Protein AF-A0A842LGG2-F1 (afdb_monomer_lite)

pLDDT: mean 85.71, std 9.29, range [43.06, 94.31]

Sequence (95 aa):
MVKAALPTSKGGLDERVHESLVRAETFTLVELEDGEIKDVKVLENPYKDEPYGAGSKVALFLVNLGVNVLLTPMDCPKGKAILEAGGLFSKWLKA

Structure (mmCIF, N/CA/C/O backbone):
data_AF-A0A842LGG2-F1
#
_entry.id   AF-A0A842LGG2-F1
#
loop_
_atom_site.group_PDB
_atom_site.id
_atom_site.type_symbol
_atom_site.label_atom_id
_atom_site.label_alt_id
_atom_site.label_comp_id
_atom_site.label_asym_id
_atom_site.label_entity_id
_atom_site.label_seq_id
_atom_site.pdbx_PDB_ins_code
_atom_site.Cartn_x
_atom_site.Cartn_y
_atom_site.Cartn_z
_atom_site.occupancy
_atom_site.B_iso_or_equiv
_atom_site.auth_seq_id
_atom_site.auth_comp_id
_atom_site.auth_asym_id
_atom_site.auth_atom_id
_atom_site.pdbx_PDB_model_num
ATOM 1 N N . MET A 1 1 ? -8.764 -5.007 15.877 1.00 81.75 1 MET A N 1
ATOM 2 C CA . MET A 1 1 ? -8.118 -3.885 15.169 1.00 81.75 1 MET A CA 1
ATOM 3 C C . MET A 1 1 ? -7.637 -4.358 13.803 1.00 81.75 1 MET A C 1
ATOM 5 O O . MET A 1 1 ? -6.926 -5.352 13.739 1.00 81.75 1 MET A O 1
ATOM 9 N N . VAL A 1 2 ? -8.081 -3.709 12.728 1.00 89.12 2 VAL A N 1
ATOM 10 C CA . VAL A 1 2 ? -7.734 -4.029 11.336 1.00 89.12 2 VAL A CA 1
ATOM 11 C C . VAL A 1 2 ? -7.091 -2.801 10.711 1.00 89.12 2 VAL A C 1
ATOM 13 O O . VAL A 1 2 ? -7.685 -1.729 10.715 1.00 89.12 2 VAL A O 1
ATOM 16 N N . LYS A 1 3 ? -5.896 -2.956 10.144 1.00 92.50 3 LYS A N 1
ATOM 17 C CA . LYS A 1 3 ? -5.220 -1.903 9.387 1.00 92.50 3 LYS A CA 1
ATOM 18 C C . LYS A 1 3 ? -5.357 -2.171 7.894 1.00 92.50 3 LYS A C 1
ATOM 20 O O . LYS A 1 3 ? -4.872 -3.190 7.398 1.00 92.50 3 LYS A O 1
ATOM 25 N N . ALA A 1 4 ? -6.022 -1.266 7.189 1.00 92.06 4 ALA A N 1
ATOM 26 C CA . ALA A 1 4 ? -6.175 -1.311 5.744 1.00 92.06 4 ALA A CA 1
ATOM 27 C C . ALA A 1 4 ? -5.223 -0.313 5.075 1.00 92.06 4 ALA A C 1
ATOM 29 O O . ALA A 1 4 ? -5.051 0.795 5.572 1.00 92.06 4 ALA A O 1
ATOM 30 N N . ALA A 1 5 ? -4.626 -0.685 3.947 1.00 92.50 5 ALA A N 1
ATOM 31 C CA . ALA A 1 5 ? -3.853 0.218 3.102 1.00 92.50 5 ALA A CA 1
ATOM 32 C C . ALA A 1 5 ? -4.515 0.370 1.737 1.00 92.50 5 ALA A C 1
ATOM 34 O O . ALA A 1 5 ? -4.943 -0.619 1.133 1.00 92.50 5 ALA A O 1
ATOM 35 N N . LEU A 1 6 ? -4.553 1.604 1.244 1.00 92.75 6 LEU A N 1
ATOM 36 C CA . LEU A 1 6 ? -5.039 1.957 -0.081 1.00 92.75 6 LEU A CA 1
ATOM 37 C C . LEU A 1 6 ? -3.966 2.783 -0.805 1.00 92.75 6 LEU A C 1
ATOM 39 O O . LEU A 1 6 ? -3.515 3.785 -0.250 1.00 92.75 6 LEU A O 1
ATOM 43 N N . PRO A 1 7 ? -3.533 2.400 -2.017 1.00 92.31 7 PRO A N 1
ATOM 44 C CA . PRO A 1 7 ? -2.702 3.262 -2.846 1.00 92.31 7 PRO A CA 1
ATOM 45 C C . PRO A 1 7 ? -3.513 4.480 -3.297 1.00 92.31 7 PRO A C 1
ATOM 47 O O . PRO A 1 7 ? -4.621 4.330 -3.808 1.00 92.31 7 PRO A O 1
ATOM 50 N N . THR A 1 8 ? -2.962 5.676 -3.126 1.00 92.12 8 THR A N 1
ATOM 51 C CA . THR A 1 8 ? -3.583 6.970 -3.449 1.00 92.12 8 THR A CA 1
ATOM 52 C C . THR A 1 8 ? -2.561 7.903 -4.105 1.00 92.12 8 THR A C 1
ATOM 54 O O . THR A 1 8 ? -1.363 7.613 -4.131 1.00 92.12 8 THR A O 1
ATOM 57 N N . SER A 1 9 ? -3.014 9.023 -4.664 1.00 88.69 9 SER A N 1
ATOM 58 C CA . SER A 1 9 ? -2.122 10.072 -5.167 1.00 88.69 9 SER A CA 1
ATOM 59 C C . SER A 1 9 ? -1.848 11.099 -4.070 1.00 88.69 9 SER A C 1
ATOM 61 O O . SER A 1 9 ? -0.758 11.131 -3.506 1.00 88.69 9 SER A O 1
ATOM 63 N N . LYS A 1 10 ? -2.858 11.868 -3.658 1.00 85.38 10 LYS A N 1
ATOM 64 C CA . LYS A 1 10 ? -2.740 12.896 -2.611 1.00 85.38 10 LYS A CA 1
ATOM 65 C C . LYS A 1 10 ? -3.072 12.347 -1.221 1.00 85.38 10 LYS A C 1
ATOM 67 O O . LYS A 1 10 ? -2.487 12.797 -0.240 1.00 85.38 10 LYS A O 1
ATOM 72 N N . GLY A 1 11 ? -3.937 11.336 -1.161 1.00 87.12 11 GLY A N 1
ATOM 73 C CA . GLY A 1 11 ? -4.302 10.599 0.045 1.00 87.12 11 GLY A C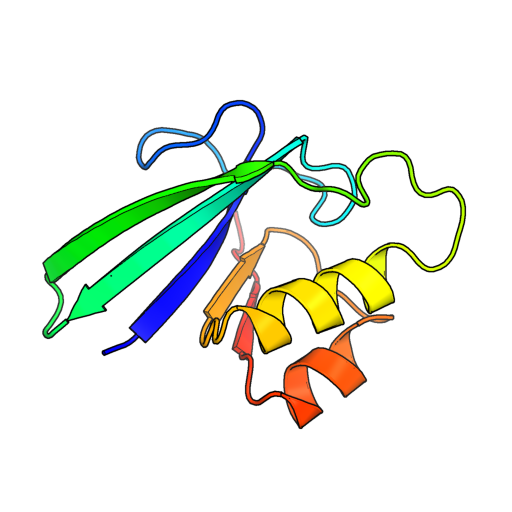A 1
ATOM 74 C C . GLY A 1 11 ? -5.540 11.130 0.760 1.00 87.12 11 GLY A C 1
ATOM 75 O O . GLY A 1 11 ? -6.038 12.217 0.481 1.00 87.12 11 GLY A O 1
ATOM 76 N N . GLY A 1 12 ? -6.036 10.332 1.705 1.00 86.44 12 GLY A N 1
ATOM 77 C CA . GLY A 1 12 ? -7.260 10.613 2.458 1.00 86.44 12 GLY A CA 1
ATOM 78 C C . GLY A 1 12 ? -8.415 9.678 2.095 1.00 86.44 12 GLY A C 1
ATOM 79 O O . GLY A 1 12 ? -8.341 8.905 1.142 1.00 86.44 12 GLY A O 1
ATOM 80 N N . LEU A 1 13 ? -9.484 9.722 2.897 1.00 85.62 13 LEU A N 1
ATOM 81 C CA . LEU A 1 13 ? -10.623 8.800 2.774 1.00 85.62 13 LEU A CA 1
ATOM 82 C C . LEU A 1 13 ? -11.509 9.069 1.551 1.00 85.62 13 LEU A C 1
ATOM 84 O O . LEU A 1 13 ? -12.106 8.136 1.024 1.00 85.62 13 LEU A O 1
ATOM 88 N N . ASP A 1 14 ? -11.586 10.322 1.103 1.00 85.69 14 ASP A N 1
ATOM 89 C CA . ASP A 1 14 ? -12.428 10.731 -0.030 1.00 85.69 14 ASP A CA 1
ATOM 90 C C . ASP A 1 14 ? -11.737 10.543 -1.389 1.00 85.69 14 ASP A C 1
ATOM 92 O O . ASP A 1 14 ? -12.309 10.835 -2.444 1.00 85.69 14 ASP A O 1
ATOM 96 N N . GLU A 1 15 ? -10.485 10.084 -1.384 1.00 83.75 15 GLU A N 1
ATOM 97 C CA . GLU A 1 15 ? -9.717 9.922 -2.604 1.00 83.75 15 GLU A CA 1
ATOM 98 C C . GLU A 1 15 ? -9.973 8.572 -3.275 1.00 83.75 15 GLU A C 1
ATOM 100 O O . GLU A 1 15 ? -10.226 7.542 -2.646 1.00 83.75 15 GLU A O 1
ATOM 105 N N . ARG A 1 16 ? -9.884 8.568 -4.606 1.00 85.75 16 ARG A N 1
ATOM 106 C CA . ARG A 1 16 ? -9.937 7.334 -5.378 1.00 85.75 16 ARG A CA 1
ATOM 107 C C . ARG A 1 16 ? -8.670 6.517 -5.179 1.00 85.75 16 ARG A C 1
ATOM 109 O O . ARG A 1 16 ? -7.558 7.040 -5.183 1.00 85.75 16 ARG A O 1
ATOM 116 N N . VAL A 1 17 ? -8.864 5.204 -5.112 1.00 88.44 17 VAL A N 1
ATOM 117 C CA . VAL A 1 17 ? -7.760 4.250 -5.125 1.00 88.44 17 VAL A CA 1
ATOM 118 C C . VAL A 1 17 ? -7.012 4.372 -6.452 1.00 88.44 17 VAL A C 1
ATOM 120 O O . VAL A 1 17 ? -7.613 4.298 -7.525 1.00 88.44 17 VAL A O 1
ATOM 123 N N . HIS A 1 18 ? -5.703 4.569 -6.364 1.00 89.50 18 HIS A N 1
ATOM 124 C CA . HIS A 1 18 ? -4.816 4.704 -7.505 1.00 89.50 18 HIS A CA 1
ATOM 125 C C . HIS A 1 18 ? -4.756 3.394 -8.303 1.00 89.50 18 HIS A C 1
ATOM 127 O O . HIS A 1 18 ? -4.741 2.298 -7.736 1.00 89.50 18 HIS A O 1
ATOM 133 N N . GLU A 1 19 ? -4.692 3.501 -9.632 1.00 86.75 19 GLU A N 1
ATOM 134 C CA . GLU A 1 19 ? -4.693 2.344 -10.541 1.00 86.75 19 GLU A CA 1
ATOM 135 C C . GLU A 1 19 ? -3.462 1.446 -10.368 1.00 86.75 19 GLU A C 1
ATOM 137 O O . GLU A 1 19 ? -3.527 0.229 -10.538 1.00 86.75 19 GLU A O 1
ATOM 142 N N . SER A 1 20 ? -2.337 2.050 -9.989 1.00 87.00 20 SER A N 1
ATOM 143 C CA . SER A 1 20 ? -1.081 1.356 -9.746 1.00 87.00 20 SER A CA 1
ATOM 144 C C . SER A 1 20 ? -0.768 1.330 -8.260 1.00 87.00 20 SER A C 1
ATOM 146 O O . SER A 1 20 ? -0.628 2.381 -7.645 1.00 87.00 20 SER A O 1
ATOM 148 N N . LEU A 1 21 ? -0.569 0.136 -7.705 1.00 85.88 21 LEU A N 1
ATOM 149 C CA . LEU A 1 21 ? -0.068 -0.070 -6.348 1.00 85.88 21 LEU A CA 1
ATOM 150 C C . LEU A 1 21 ? 1.352 0.480 -6.179 1.00 85.88 21 LEU A C 1
ATOM 152 O O . LEU A 1 21 ? 1.703 1.020 -5.142 1.00 85.88 21 LEU A O 1
ATOM 156 N N . VAL A 1 22 ? 2.185 0.299 -7.201 1.00 88.06 22 VAL A N 1
ATOM 157 C CA . VAL A 1 22 ? 3.628 0.546 -7.115 1.00 88.06 22 VAL A CA 1
ATOM 158 C C . VAL A 1 22 ? 3.977 1.984 -7.470 1.00 88.06 22 VAL A C 1
ATOM 160 O O . VAL A 1 22 ? 4.904 2.547 -6.898 1.00 88.06 22 VAL A O 1
ATOM 163 N N . ARG A 1 23 ? 3.237 2.569 -8.418 1.00 88.25 23 ARG A N 1
ATOM 164 C CA . ARG A 1 23 ? 3.422 3.954 -8.873 1.00 88.25 23 ARG A CA 1
ATOM 165 C C . ARG A 1 23 ? 2.493 4.942 -8.167 1.00 88.25 23 ARG A C 1
ATOM 167 O O . ARG A 1 23 ? 2.482 6.104 -8.543 1.00 88.25 23 ARG A O 1
ATOM 174 N N . ALA A 1 24 ? 1.727 4.491 -7.172 1.00 90.94 24 ALA A N 1
ATOM 175 C CA . ALA A 1 24 ? 1.003 5.393 -6.288 1.00 90.94 24 ALA A CA 1
ATOM 176 C C . ALA A 1 24 ? 1.985 6.349 -5.609 1.00 90.94 24 ALA A C 1
ATOM 178 O O . ALA A 1 24 ? 3.069 5.931 -5.194 1.00 90.94 24 ALA A O 1
ATOM 179 N N . GLU A 1 25 ? 1.606 7.615 -5.496 1.00 92.31 25 GLU A N 1
ATOM 180 C CA . GLU A 1 25 ? 2.433 8.624 -4.835 1.00 92.31 25 GLU A CA 1
ATOM 181 C C . GLU A 1 25 ? 2.379 8.452 -3.314 1.00 92.31 25 GLU A C 1
ATOM 183 O O . GLU A 1 25 ? 3.391 8.626 -2.632 1.00 92.31 25 GLU A O 1
ATOM 188 N N . THR A 1 26 ? 1.218 8.047 -2.792 1.00 93.62 26 THR A N 1
ATOM 189 C CA . THR A 1 26 ? 0.964 7.859 -1.365 1.00 93.62 26 THR A CA 1
ATOM 190 C C . THR A 1 26 ? 0.217 6.556 -1.074 1.00 93.62 26 THR A C 1
ATOM 192 O O . THR A 1 26 ? -0.387 5.928 -1.943 1.00 93.62 26 THR A O 1
ATOM 195 N N . PHE A 1 27 ? 0.253 6.142 0.186 1.00 93.56 27 PHE A N 1
ATOM 196 C CA . PHE A 1 27 ? -0.586 5.104 0.758 1.00 93.56 27 PHE A CA 1
ATOM 197 C C . PHE A 1 27 ? -1.415 5.700 1.883 1.00 93.56 27 PHE A C 1
ATOM 199 O O . PHE A 1 27 ? -0.877 6.197 2.872 1.00 93.56 27 PHE A O 1
ATOM 206 N N . THR A 1 28 ? -2.730 5.600 1.751 1.00 94.31 28 THR A N 1
ATOM 207 C CA . THR A 1 28 ? -3.660 5.915 2.828 1.00 94.31 28 THR A CA 1
ATOM 208 C C . THR A 1 28 ? -3.841 4.667 3.685 1.00 94.31 28 THR A C 1
ATOM 210 O O . THR A 1 28 ? -4.381 3.656 3.237 1.00 94.31 28 THR A O 1
ATOM 213 N N . LEU A 1 29 ? -3.344 4.728 4.914 1.00 93.81 29 LEU A N 1
ATOM 214 C CA . LEU A 1 29 ? -3.550 3.737 5.956 1.00 93.81 29 LEU A CA 1
ATOM 215 C C . LEU A 1 29 ? -4.776 4.117 6.777 1.00 93.81 29 LEU A C 1
ATOM 217 O O . LEU A 1 29 ? -4.870 5.238 7.270 1.00 93.81 29 LEU A O 1
ATOM 221 N N . VAL A 1 30 ? -5.683 3.169 6.956 1.00 93.56 30 VAL A N 1
ATOM 222 C CA . VAL A 1 30 ? -6.895 3.329 7.755 1.00 93.56 30 VAL A CA 1
ATOM 223 C C . VAL A 1 30 ? -6.872 2.284 8.858 1.00 93.56 30 VAL A C 1
ATOM 225 O O . VAL A 1 30 ? -6.777 1.085 8.585 1.00 93.56 30 VAL A O 1
ATOM 228 N N . GLU A 1 31 ? -6.944 2.731 10.105 1.00 93.19 31 GLU A N 1
ATOM 229 C CA . GLU A 1 31 ? -7.064 1.861 11.270 1.00 93.19 31 GLU A CA 1
ATOM 230 C C . GLU A 1 31 ? -8.536 1.762 11.670 1.00 93.19 31 GLU A C 1
ATOM 232 O O . GLU A 1 31 ? -9.200 2.764 11.933 1.00 93.19 31 GLU A O 1
ATOM 237 N N . LEU A 1 32 ? -9.046 0.533 11.682 1.00 91.94 32 LEU A N 1
ATOM 238 C CA . LEU A 1 32 ? -10.431 0.199 11.981 1.00 91.94 32 LEU A CA 1
ATOM 239 C C . LEU A 1 32 ? -10.499 -0.614 13.275 1.00 91.94 32 LEU A C 1
ATOM 241 O O . LEU A 1 32 ? -9.802 -1.623 13.441 1.00 91.94 32 LEU A O 1
ATOM 245 N N . GLU A 1 33 ? -11.393 -0.224 14.170 1.00 92.12 33 GLU A N 1
ATOM 246 C CA . GLU A 1 33 ? -11.700 -0.957 15.395 1.00 92.12 33 GLU A CA 1
ATOM 247 C C . GLU A 1 33 ? -13.218 -0.994 15.570 1.00 92.12 33 GLU A C 1
ATOM 249 O O . GLU A 1 33 ? -13.875 0.039 15.506 1.00 92.12 33 GLU A O 1
ATOM 254 N N . ASP A 1 34 ? -13.775 -2.202 15.684 1.00 88.31 34 ASP A N 1
ATOM 255 C CA . ASP A 1 34 ? -15.219 -2.456 15.810 1.00 88.31 34 ASP A CA 1
ATOM 256 C C . ASP A 1 34 ? -16.103 -1.797 14.735 1.00 88.31 34 ASP A C 1
ATOM 258 O O . ASP A 1 34 ? -17.265 -1.473 14.958 1.00 88.31 34 ASP A O 1
ATOM 262 N N . GLY A 1 35 ? -15.557 -1.640 13.525 1.00 83.31 35 GLY A N 1
ATOM 263 C CA . GLY A 1 35 ? -16.258 -1.041 12.385 1.00 83.31 35 GLY A CA 1
ATOM 264 C C . GLY A 1 35 ? -16.167 0.484 12.321 1.00 83.31 35 GLY A C 1
ATOM 265 O O . GLY A 1 35 ? -16.658 1.074 11.361 1.00 83.31 35 GLY A O 1
ATOM 266 N N . GLU A 1 36 ? -15.494 1.117 13.279 1.00 89.00 36 GLU A N 1
ATOM 267 C CA . GLU A 1 36 ? -15.229 2.551 13.281 1.00 89.00 36 GLU A CA 1
ATOM 268 C C . GLU A 1 36 ? -13.802 2.850 12.826 1.00 89.00 36 GLU A C 1
ATOM 270 O O . GLU A 1 36 ? -12.853 2.142 13.174 1.00 89.00 36 GLU A O 1
ATOM 275 N N . ILE A 1 37 ? -13.641 3.935 12.068 1.00 91.50 37 ILE A N 1
ATOM 276 C CA . ILE A 1 37 ? -12.326 4.462 11.704 1.00 91.50 37 ILE A CA 1
ATOM 277 C C . ILE A 1 37 ? -11.760 5.169 12.934 1.00 91.50 37 ILE A C 1
ATOM 279 O O . ILE A 1 37 ? -12.305 6.181 13.373 1.00 91.50 37 ILE A O 1
ATOM 283 N N . LYS A 1 38 ? -10.676 4.631 13.494 1.00 93.38 38 LYS A N 1
ATOM 284 C CA . LYS A 1 38 ? -9.985 5.223 14.646 1.00 93.38 38 LYS A CA 1
ATOM 285 C C . LYS A 1 38 ? -8.886 6.183 14.220 1.00 93.38 38 LYS A C 1
ATOM 287 O O . LYS A 1 38 ? -8.678 7.191 14.885 1.00 93.38 38 LYS A O 1
ATOM 292 N N . ASP A 1 39 ? -8.204 5.878 13.118 1.00 92.25 39 ASP A N 1
ATOM 293 C CA . ASP A 1 39 ? -7.096 6.688 12.621 1.00 92.25 39 ASP A CA 1
ATOM 294 C C . ASP A 1 39 ? -6.956 6.590 11.099 1.00 92.25 39 ASP A C 1
ATOM 296 O O . ASP A 1 39 ? -7.254 5.556 10.491 1.00 92.25 39 ASP A O 1
ATOM 300 N N . VAL A 1 40 ? -6.478 7.674 10.490 1.00 93.06 40 VAL A N 1
ATOM 301 C CA . VAL A 1 40 ? -6.163 7.742 9.061 1.00 93.06 40 VAL A CA 1
ATOM 302 C C . VAL A 1 40 ? -4.819 8.425 8.892 1.00 93.06 40 VAL A C 1
ATOM 304 O O . VAL A 1 40 ? -4.637 9.576 9.284 1.00 93.06 40 VAL A O 1
ATOM 307 N N . LYS A 1 41 ? -3.880 7.728 8.258 1.00 93.62 41 LYS A N 1
ATOM 308 C CA . LYS A 1 41 ? -2.535 8.233 7.987 1.00 93.62 41 LYS A CA 1
ATOM 309 C C . LYS A 1 41 ? -2.236 8.157 6.507 1.00 93.62 41 LYS A C 1
ATOM 311 O O . LYS A 1 41 ? -2.397 7.110 5.893 1.00 93.62 41 LYS A O 1
ATOM 316 N N . VAL A 1 42 ? -1.745 9.251 5.948 1.00 94.12 42 VAL A N 1
ATOM 317 C CA . VAL A 1 42 ? -1.225 9.277 4.582 1.00 94.12 42 VAL A CA 1
ATOM 318 C C . VAL A 1 42 ? 0.291 9.180 4.663 1.00 94.12 42 VAL A C 1
ATO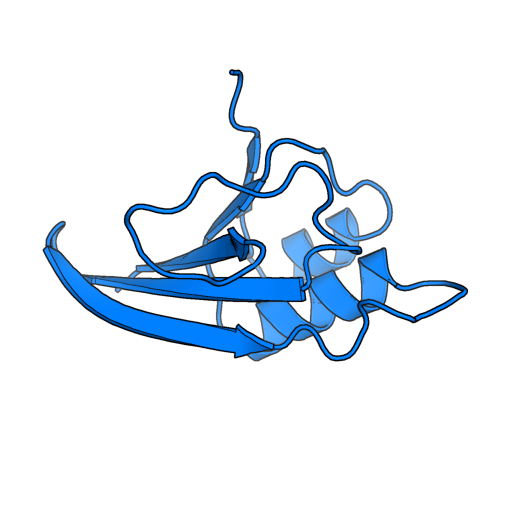M 320 O O . VAL A 1 42 ? 0.932 9.989 5.331 1.00 94.12 42 VAL A O 1
ATOM 323 N N . LEU A 1 43 ? 0.858 8.167 4.015 1.00 94.00 43 LEU A N 1
ATOM 324 C CA . LEU A 1 43 ? 2.298 7.960 3.915 1.00 94.00 43 LEU A CA 1
ATOM 325 C C . LEU A 1 43 ? 2.738 8.128 2.470 1.00 94.00 43 LEU A C 1
ATOM 327 O O . LEU A 1 43 ? 2.099 7.599 1.567 1.00 94.00 43 LEU A O 1
ATOM 331 N N . GLU A 1 44 ? 3.852 8.808 2.234 1.00 92.12 44 GLU A N 1
ATOM 332 C CA . GLU A 1 44 ? 4.460 8.815 0.904 1.00 92.12 44 GLU A CA 1
ATOM 333 C C . GLU A 1 44 ? 5.011 7.431 0.551 1.00 92.12 44 GLU A C 1
ATOM 335 O O . GLU A 1 44 ? 5.508 6.703 1.412 1.00 92.12 44 GLU A O 1
ATOM 340 N N . ASN A 1 45 ? 4.925 7.065 -0.727 1.00 91.38 45 ASN A N 1
ATOM 341 C CA . ASN A 1 45 ? 5.499 5.830 -1.238 1.00 91.38 45 ASN A CA 1
ATOM 342 C C . ASN A 1 45 ? 6.990 6.036 -1.571 1.00 91.38 45 ASN A C 1
ATOM 344 O O . ASN A 1 45 ? 7.306 6.638 -2.604 1.00 91.38 45 ASN A O 1
ATOM 348 N N . PRO A 1 46 ? 7.928 5.484 -0.775 1.00 89.12 46 PRO A N 1
ATOM 349 C CA . PRO A 1 46 ? 9.358 5.666 -1.020 1.00 89.12 46 PRO A CA 1
ATOM 350 C C . PRO A 1 46 ? 9.856 4.897 -2.254 1.00 89.12 46 PRO A C 1
ATOM 352 O O . PRO A 1 46 ? 10.972 5.125 -2.710 1.00 89.12 46 PRO A O 1
ATOM 355 N N . TYR A 1 47 ? 9.048 3.987 -2.808 1.00 90.75 47 TYR A N 1
ATOM 356 C CA . TYR A 1 47 ? 9.404 3.144 -3.951 1.00 90.75 47 TYR A CA 1
ATOM 357 C C . TYR A 1 47 ? 8.708 3.568 -5.251 1.00 90.75 47 TYR A C 1
ATOM 359 O O . TYR A 1 47 ? 8.784 2.841 -6.244 1.00 90.75 47 TYR A O 1
ATOM 367 N N . LYS A 1 48 ? 8.043 4.733 -5.277 1.00 86.88 48 LYS A N 1
ATOM 368 C CA . LYS A 1 48 ? 7.305 5.217 -6.458 1.00 86.88 48 LYS A CA 1
ATOM 369 C C . LYS A 1 48 ? 8.189 5.369 -7.699 1.00 86.88 48 LYS A C 1
ATOM 371 O O . LYS A 1 48 ? 7.746 5.046 -8.800 1.00 86.88 48 LYS A O 1
ATOM 376 N N . ASP A 1 49 ? 9.454 5.742 -7.506 1.00 87.38 49 ASP A N 1
ATOM 377 C CA . ASP A 1 49 ? 10.452 5.957 -8.563 1.00 87.38 49 ASP A CA 1
ATOM 378 C C . ASP A 1 49 ? 11.384 4.751 -8.764 1.00 87.38 49 ASP A C 1
ATOM 380 O O . ASP A 1 49 ? 12.339 4.796 -9.538 1.00 87.38 49 ASP A O 1
ATOM 384 N N . GLU A 1 50 ? 11.116 3.634 -8.084 1.00 87.56 50 GLU A N 1
ATOM 385 C CA . GLU A 1 50 ? 11.987 2.468 -8.138 1.00 87.56 50 GLU A CA 1
ATOM 386 C C . GLU A 1 50 ? 11.933 1.816 -9.540 1.00 87.56 50 GLU A C 1
ATOM 388 O O . GLU A 1 50 ? 10.846 1.467 -10.030 1.00 87.56 50 GLU A O 1
ATOM 393 N N . PRO A 1 51 ? 13.082 1.620 -10.211 1.00 80.88 51 PRO A N 1
ATOM 394 C CA . PRO A 1 51 ? 13.112 1.093 -11.572 1.00 80.88 51 PRO A CA 1
ATOM 395 C C . PRO A 1 51 ? 12.806 -0.412 -11.630 1.00 80.88 51 PRO A C 1
ATOM 397 O O . PRO A 1 51 ? 12.135 -0.862 -12.559 1.00 80.88 51 PRO A O 1
ATOM 400 N N . TYR A 1 52 ? 13.231 -1.194 -10.628 1.00 83.31 52 TYR A N 1
ATOM 401 C CA . TYR A 1 52 ? 13.082 -2.654 -10.612 1.00 83.31 52 TYR A CA 1
ATOM 402 C C . TYR A 1 52 ? 12.700 -3.193 -9.228 1.00 83.31 52 TYR A C 1
ATOM 404 O O . TYR A 1 52 ? 13.116 -2.681 -8.196 1.00 83.31 52 TYR A O 1
ATOM 412 N N . GLY A 1 53 ? 11.906 -4.269 -9.189 1.00 82.69 53 GLY A N 1
ATOM 413 C CA . GLY A 1 53 ? 11.552 -4.952 -7.931 1.00 82.69 53 GLY A CA 1
ATOM 414 C C . GLY A 1 53 ? 10.605 -4.174 -7.006 1.00 82.69 53 GLY A C 1
ATOM 415 O O . GLY A 1 53 ? 10.338 -4.607 -5.887 1.00 82.69 53 GLY A O 1
ATOM 416 N N . ALA A 1 54 ? 10.057 -3.059 -7.481 1.00 87.31 54 ALA A N 1
ATOM 417 C CA . ALA A 1 54 ? 9.241 -2.143 -6.697 1.00 87.31 54 ALA A CA 1
ATOM 418 C C . ALA A 1 54 ? 7.994 -2.810 -6.073 1.00 87.31 54 ALA A C 1
ATOM 420 O O . ALA A 1 54 ? 7.676 -2.552 -4.920 1.00 87.31 54 ALA A O 1
ATOM 421 N N . GLY A 1 55 ? 7.349 -3.760 -6.764 1.00 85.25 55 GLY A N 1
ATOM 422 C CA . GLY A 1 55 ? 6.204 -4.501 -6.210 1.00 85.25 55 GLY A CA 1
ATOM 423 C C . GLY A 1 55 ? 6.535 -5.332 -4.964 1.00 85.25 55 GLY A C 1
ATOM 424 O O . GLY A 1 55 ? 5.786 -5.306 -3.993 1.00 85.25 55 GLY A O 1
ATOM 425 N N . SER A 1 56 ? 7.673 -6.028 -4.956 1.00 88.75 56 SER A N 1
ATOM 426 C CA . SER A 1 56 ? 8.110 -6.818 -3.797 1.00 88.75 56 SER A CA 1
ATOM 427 C C . SER A 1 56 ? 8.540 -5.919 -2.632 1.00 88.75 56 SER A C 1
ATOM 429 O O . SER A 1 56 ? 8.240 -6.224 -1.481 1.00 88.75 56 SER A O 1
ATOM 431 N N . LYS A 1 57 ? 9.183 -4.779 -2.928 1.00 90.56 57 LYS A N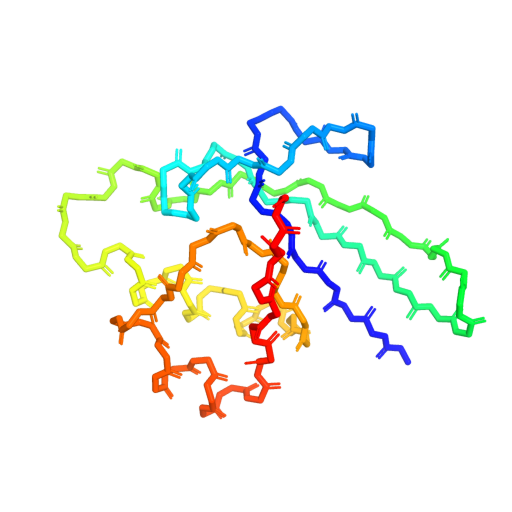 1
ATOM 432 C CA . LYS A 1 57 ? 9.561 -3.767 -1.926 1.00 90.56 57 LYS A CA 1
ATOM 433 C C . LYS A 1 57 ? 8.335 -3.120 -1.276 1.00 90.56 57 LYS A C 1
ATOM 435 O O . LYS A 1 57 ? 8.268 -3.060 -0.055 1.00 90.56 57 LYS A O 1
ATOM 440 N N . VAL A 1 58 ? 7.343 -2.719 -2.073 1.00 90.62 58 VAL A N 1
ATOM 441 C CA . VAL A 1 58 ? 6.064 -2.180 -1.578 1.00 90.62 58 VAL A CA 1
ATOM 442 C C . VAL A 1 58 ? 5.316 -3.219 -0.745 1.00 90.62 58 VAL A C 1
ATOM 444 O O . VAL A 1 58 ? 4.823 -2.892 0.329 1.00 90.62 58 VAL A O 1
ATOM 447 N N . ALA A 1 59 ? 5.269 -4.479 -1.186 1.00 89.38 59 ALA A N 1
ATOM 448 C CA . ALA A 1 59 ? 4.654 -5.549 -0.404 1.00 89.38 59 ALA A CA 1
ATOM 449 C C . ALA A 1 59 ? 5.319 -5.698 0.974 1.00 89.38 59 ALA A C 1
ATOM 451 O O . ALA A 1 59 ? 4.630 -5.700 1.991 1.00 89.38 59 ALA A O 1
ATOM 452 N N . LEU A 1 60 ? 6.655 -5.747 1.016 1.00 90.25 60 LEU A N 1
ATOM 453 C CA . LEU A 1 60 ? 7.406 -5.832 2.269 1.00 90.25 60 LEU A CA 1
ATOM 454 C C . LEU A 1 60 ? 7.193 -4.596 3.153 1.00 90.25 60 LEU A C 1
ATOM 456 O O . LEU A 1 60 ? 7.053 -4.719 4.364 1.00 90.25 60 LEU A O 1
ATOM 460 N N . PHE A 1 61 ? 7.130 -3.409 2.553 1.00 91.56 61 PHE A N 1
ATOM 461 C CA . PHE A 1 61 ? 6.852 -2.161 3.257 1.00 91.56 61 PHE A CA 1
ATOM 462 C C . PHE A 1 61 ? 5.487 -2.175 3.947 1.00 91.56 61 PHE A C 1
ATOM 464 O O . PHE A 1 61 ? 5.402 -1.873 5.133 1.00 91.56 61 PHE A O 1
ATOM 471 N N . LEU A 1 62 ? 4.435 -2.595 3.242 1.00 90.81 62 LEU A N 1
ATOM 472 C CA . LEU A 1 62 ? 3.089 -2.696 3.807 1.00 90.81 62 LEU A CA 1
ATOM 473 C C . LEU A 1 62 ? 3.008 -3.748 4.923 1.00 90.81 62 LEU A C 1
ATOM 475 O O . LEU A 1 62 ? 2.377 -3.503 5.951 1.00 90.81 62 LEU A O 1
ATOM 479 N N . VAL A 1 63 ? 3.693 -4.884 4.762 1.00 90.81 63 VAL A N 1
ATOM 480 C CA . VAL A 1 63 ? 3.803 -5.912 5.811 1.00 90.81 63 VAL A CA 1
ATOM 481 C C . VAL A 1 63 ? 4.517 -5.359 7.047 1.00 90.81 63 VAL A C 1
ATOM 483 O O . VAL A 1 63 ? 4.022 -5.515 8.160 1.00 90.81 63 VAL A O 1
ATOM 486 N N . ASN A 1 64 ? 5.631 -4.644 6.869 1.00 91.44 64 ASN A N 1
ATOM 487 C CA . ASN A 1 64 ? 6.377 -4.031 7.973 1.00 91.44 64 ASN A CA 1
ATOM 488 C C . ASN A 1 64 ? 5.573 -2.948 8.710 1.0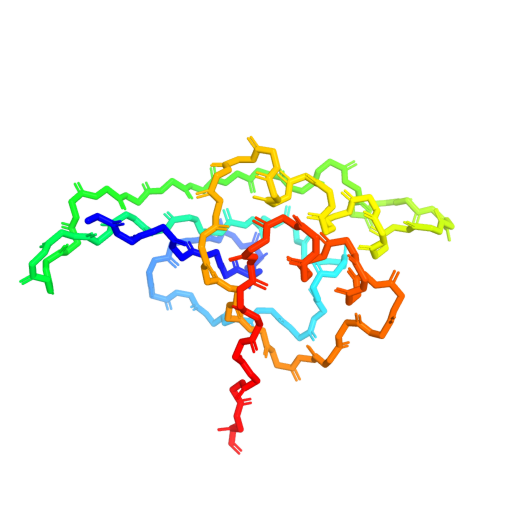0 91.44 64 ASN A C 1
ATOM 490 O O . ASN A 1 64 ? 5.778 -2.734 9.902 1.00 91.44 64 ASN A O 1
ATOM 494 N N . LEU A 1 65 ? 4.639 -2.284 8.025 1.00 90.56 65 LEU A N 1
ATOM 495 C CA . LEU A 1 65 ? 3.698 -1.332 8.626 1.00 90.56 65 LEU A CA 1
ATOM 496 C C . LEU A 1 65 ? 2.571 -2.011 9.431 1.00 90.56 65 LEU A C 1
ATOM 498 O O . LEU A 1 65 ? 1.753 -1.319 10.047 1.00 90.56 65 LEU A O 1
ATOM 502 N N . GLY A 1 66 ? 2.511 -3.347 9.430 1.00 90.12 66 GLY A N 1
ATOM 503 C CA . GLY A 1 66 ? 1.479 -4.125 10.112 1.00 90.12 66 GLY A CA 1
ATOM 504 C C . GLY A 1 66 ? 0.113 -4.027 9.437 1.00 90.12 66 GLY A C 1
ATOM 505 O O . GLY A 1 66 ? -0.913 -4.111 10.109 1.00 90.12 66 GLY A O 1
ATOM 506 N N . VAL A 1 67 ? 0.082 -3.787 8.124 1.00 92.00 67 VAL A N 1
ATOM 507 C CA . VAL A 1 67 ? -1.160 -3.746 7.346 1.00 92.00 67 VAL A CA 1
ATOM 508 C C . VAL A 1 67 ? -1.734 -5.156 7.237 1.00 92.00 67 VAL A C 1
ATOM 510 O O . VAL A 1 67 ? -1.048 -6.089 6.834 1.00 92.00 67 VAL A O 1
ATOM 513 N N . ASN A 1 68 ? -3.017 -5.306 7.554 1.00 90.25 68 ASN A N 1
ATOM 514 C CA . ASN A 1 68 ? -3.723 -6.583 7.458 1.00 90.25 68 ASN A CA 1
ATOM 515 C C . ASN A 1 68 ? -4.422 -6.749 6.108 1.00 90.25 68 ASN A C 1
ATOM 517 O O . ASN A 1 68 ? -4.538 -7.864 5.603 1.00 90.25 68 ASN A O 1
ATOM 521 N N . VAL A 1 69 ? -4.918 -5.648 5.539 1.00 89.94 69 VAL A N 1
ATOM 522 C CA . VAL A 1 69 ? -5.709 -5.659 4.306 1.00 89.94 69 VAL A CA 1
ATOM 523 C C . VAL A 1 69 ? -5.146 -4.650 3.320 1.00 89.94 69 VAL A C 1
ATOM 525 O O . VAL A 1 69 ? -5.005 -3.475 3.639 1.00 89.94 69 VAL A O 1
ATOM 528 N N . LEU A 1 70 ? -4.872 -5.090 2.097 1.00 89.56 70 LEU A N 1
ATOM 529 C CA . LEU A 1 70 ? -4.524 -4.204 0.991 1.00 89.56 70 LEU A CA 1
ATOM 530 C C . LEU A 1 70 ? -5.693 -4.134 0.014 1.00 89.56 70 LEU A C 1
ATOM 532 O O . LEU A 1 70 ? -6.074 -5.142 -0.586 1.00 89.56 70 LEU A O 1
ATOM 536 N N . LEU A 1 71 ? -6.245 -2.934 -0.150 1.00 88.94 71 LEU A N 1
ATOM 537 C CA . LEU A 1 71 ? -7.299 -2.647 -1.115 1.00 88.94 71 LEU A CA 1
ATOM 538 C C . LEU A 1 71 ? -6.661 -2.026 -2.348 1.00 88.94 71 LEU A C 1
ATOM 540 O O . LEU A 1 71 ? -6.157 -0.910 -2.305 1.00 88.94 71 LEU A O 1
ATOM 544 N N . THR A 1 72 ? -6.653 -2.762 -3.451 1.00 86.25 72 THR A N 1
ATOM 545 C CA . THR A 1 72 ? -6.007 -2.319 -4.687 1.00 86.25 72 THR A CA 1
ATOM 546 C C . THR A 1 72 ? -6.781 -2.827 -5.907 1.00 86.25 72 THR A C 1
ATOM 548 O O . THR A 1 72 ? -7.350 -3.924 -5.856 1.00 86.25 72 THR A O 1
ATOM 551 N N . PRO A 1 73 ? -6.831 -2.051 -7.007 1.00 81.56 73 PRO A N 1
ATOM 552 C CA . PRO A 1 73 ? -7.475 -2.465 -8.251 1.00 81.56 73 PRO A CA 1
ATOM 553 C C . PRO A 1 73 ? -6.598 -3.399 -9.093 1.00 81.56 73 PRO A C 1
ATOM 555 O O . PRO A 1 73 ? -7.000 -3.793 -10.183 1.00 81.56 73 PRO A O 1
ATOM 558 N N . MET A 1 74 ? -5.401 -3.780 -8.633 1.00 78.25 74 MET A N 1
ATOM 559 C CA . MET A 1 74 ? -4.501 -4.669 -9.371 1.00 78.25 74 MET A CA 1
ATOM 560 C C . MET A 1 74 ? -4.067 -5.866 -8.531 1.00 78.25 74 MET A C 1
ATOM 562 O O . MET A 1 74 ? -3.867 -5.760 -7.324 1.00 78.25 74 MET A O 1
ATOM 566 N N . ASP A 1 75 ? -3.891 -7.015 -9.178 1.00 73.31 75 ASP A N 1
ATOM 567 C CA . ASP A 1 75 ? -3.231 -8.143 -8.530 1.00 73.31 75 ASP A CA 1
ATOM 568 C C . ASP A 1 75 ? -1.728 -7.848 -8.384 1.00 73.31 75 ASP A C 1
ATOM 570 O O . ASP A 1 75 ? -1.120 -7.179 -9.228 1.00 73.31 75 ASP A O 1
ATOM 574 N N . CYS A 1 76 ? -1.112 -8.347 -7.313 1.00 72.25 76 CYS A N 1
ATOM 575 C CA . CYS A 1 76 ? 0.305 -8.151 -7.023 1.00 72.25 76 CYS A CA 1
ATOM 576 C C . CYS A 1 76 ? 1.079 -9.475 -7.153 1.00 72.25 76 CYS A C 1
ATOM 578 O O . CYS A 1 76 ? 1.580 -9.999 -6.157 1.00 72.25 76 CYS A O 1
ATOM 580 N N . PRO A 1 77 ? 1.248 -10.033 -8.367 1.00 74.75 77 PRO A N 1
ATOM 581 C CA . PRO A 1 77 ? 1.810 -11.373 -8.545 1.00 74.75 77 PRO A CA 1
ATOM 582 C C . PRO A 1 77 ? 3.252 -11.494 -8.030 1.00 74.75 77 PRO A C 1
ATOM 584 O O . PRO A 1 77 ? 3.628 -12.523 -7.481 1.00 74.75 77 PRO A O 1
ATOM 587 N N . LYS A 1 78 ? 4.055 -10.424 -8.141 1.00 77.94 78 LYS A N 1
ATOM 588 C CA . LYS A 1 78 ? 5.450 -10.387 -7.652 1.00 77.94 78 LYS A CA 1
ATOM 589 C C . LYS A 1 78 ? 5.573 -10.148 -6.141 1.00 77.94 78 LYS A C 1
ATOM 591 O O . LYS A 1 78 ? 6.629 -10.403 -5.569 1.00 77.94 78 LYS A O 1
ATOM 596 N N . GLY A 1 79 ? 4.530 -9.606 -5.516 1.00 76.12 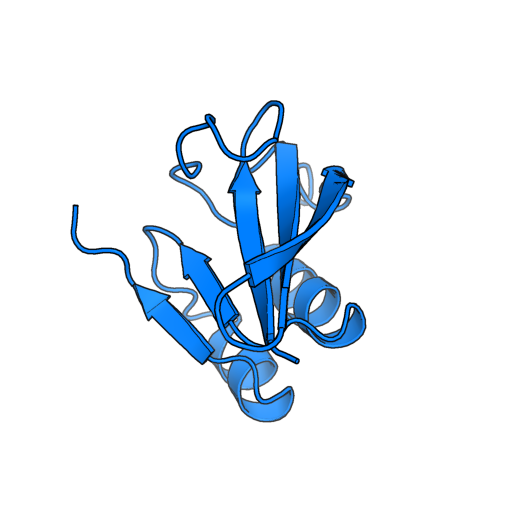79 GLY A N 1
ATOM 597 C CA . GLY A 1 79 ? 4.472 -9.350 -4.076 1.00 76.12 79 GLY A CA 1
ATOM 598 C C . GLY A 1 79 ? 3.708 -10.425 -3.309 1.00 76.12 79 GLY A C 1
ATOM 599 O O . GLY A 1 79 ? 3.862 -10.510 -2.098 1.00 76.12 79 GLY A O 1
ATOM 600 N N . LYS A 1 80 ? 2.929 -11.271 -3.995 1.00 80.25 80 LYS A N 1
ATOM 601 C CA . LYS A 1 80 ? 1.981 -12.214 -3.392 1.00 80.25 80 LYS A CA 1
ATOM 602 C C . LYS A 1 80 ? 2.597 -13.092 -2.305 1.00 80.25 80 LYS A C 1
ATOM 604 O O . LYS A 1 80 ? 2.074 -13.113 -1.203 1.00 80.25 80 LYS A O 1
ATOM 609 N N . ALA A 1 81 ? 3.745 -13.716 -2.572 1.00 83.75 81 ALA A N 1
ATOM 610 C CA . ALA A 1 81 ? 4.426 -14.551 -1.580 1.00 83.75 81 ALA A CA 1
ATOM 611 C C . ALA A 1 81 ? 4.836 -13.770 -0.314 1.00 83.75 81 ALA A C 1
ATOM 613 O O . ALA A 1 81 ? 4.806 -14.315 0.782 1.00 83.75 81 ALA A O 1
ATOM 614 N N . ILE A 1 82 ? 5.192 -12.487 -0.454 1.00 85.12 82 ILE A N 1
ATOM 615 C CA . ILE A 1 82 ? 5.555 -11.608 0.669 1.00 85.12 82 ILE A CA 1
ATOM 616 C C . ILE A 1 82 ? 4.305 -11.195 1.444 1.00 85.12 82 ILE A C 1
ATOM 618 O O . ILE A 1 82 ? 4.315 -11.216 2.670 1.00 85.12 82 ILE A O 1
ATOM 622 N N . LEU A 1 83 ? 3.228 -10.847 0.734 1.00 84.19 83 LEU A N 1
ATOM 623 C CA . LEU A 1 83 ? 1.945 -10.505 1.346 1.00 84.19 83 LEU A CA 1
ATOM 624 C C . LEU A 1 83 ? 1.392 -11.694 2.142 1.00 84.19 83 LEU A C 1
ATOM 626 O O . LEU A 1 83 ? 1.054 -11.538 3.309 1.00 84.19 83 LEU A O 1
ATOM 630 N N . GLU A 1 84 ? 1.393 -12.891 1.552 1.00 84.12 84 GLU A N 1
ATOM 631 C CA . GLU A 1 84 ? 0.954 -14.129 2.205 1.00 84.12 84 GLU A CA 1
ATOM 632 C C . GLU A 1 84 ? 1.823 -14.476 3.419 1.00 84.12 84 GLU A C 1
ATOM 634 O O . GLU A 1 84 ? 1.286 -14.748 4.492 1.00 84.12 84 GLU A O 1
ATOM 639 N N . ALA A 1 85 ? 3.154 -14.402 3.293 1.00 83.94 85 ALA A N 1
ATOM 640 C CA . ALA A 1 85 ? 4.068 -14.637 4.413 1.00 83.94 85 ALA A CA 1
ATOM 641 C C . ALA A 1 85 ? 3.888 -13.616 5.551 1.00 83.94 85 ALA A C 1
ATOM 643 O O . ALA A 1 85 ? 4.068 -13.955 6.718 1.00 83.94 85 ALA A O 1
ATOM 644 N N . GLY A 1 86 ? 3.519 -12.377 5.216 1.00 80.00 86 GLY A N 1
ATOM 645 C CA . GLY A 1 86 ? 3.205 -11.314 6.169 1.00 80.00 86 GLY A CA 1
ATOM 646 C C . GLY A 1 86 ? 1.779 -11.348 6.724 1.00 80.00 86 GLY A C 1
ATOM 647 O O . GLY A 1 86 ? 1.432 -10.487 7.527 1.00 80.00 86 GLY A O 1
ATOM 648 N N . GLY A 1 87 ? 0.939 -12.298 6.293 1.00 80.62 87 GLY A N 1
ATOM 649 C CA . GLY A 1 87 ? -0.471 -12.371 6.686 1.00 80.62 87 GLY A CA 1
ATOM 650 C C . GLY A 1 87 ? -1.333 -11.221 6.151 1.00 80.62 87 GLY A C 1
ATOM 651 O O . GLY A 1 87 ? -2.400 -10.945 6.700 1.00 80.62 87 GLY A O 1
ATOM 652 N N . LEU A 1 88 ? -0.876 -10.534 5.102 1.00 82.75 88 LEU A N 1
ATOM 653 C CA . LEU A 1 88 ? -1.575 -9.426 4.470 1.00 82.75 88 LEU A CA 1
ATOM 654 C C . LEU A 1 88 ? -2.497 -9.961 3.370 1.00 82.75 88 LEU A C 1
ATOM 656 O O . LEU A 1 88 ? -2.055 -10.517 2.362 1.00 82.75 88 LEU A O 1
ATOM 660 N N . PHE A 1 89 ? -3.798 -9.756 3.547 1.00 74.62 89 PHE A N 1
ATOM 661 C CA . PHE A 1 89 ? -4.809 -10.157 2.577 1.00 74.62 89 PHE A CA 1
ATOM 662 C C . PHE A 1 89 ? -5.000 -9.058 1.532 1.00 74.62 89 PHE A C 1
ATOM 664 O O . PHE A 1 89 ? -5.483 -7.965 1.840 1.00 74.62 89 PHE A O 1
ATOM 671 N N . SER A 1 90 ? -4.653 -9.335 0.274 1.00 69.12 90 SER A N 1
ATOM 672 C CA . SER A 1 90 ? -5.032 -8.460 -0.834 1.00 69.12 90 SER A CA 1
ATOM 673 C C . SER A 1 90 ? -6.472 -8.758 -1.248 1.00 69.12 90 SER A C 1
ATOM 675 O O . SER A 1 90 ? -6.819 -9.883 -1.610 1.00 69.12 90 SER A O 1
ATOM 677 N N . LYS A 1 91 ? -7.339 -7.744 -1.198 1.00 67.94 91 LYS A N 1
ATOM 678 C CA . LYS A 1 91 ? -8.689 -7.842 -1.753 1.00 67.94 91 LYS A CA 1
ATOM 679 C C . LYS A 1 91 ? -8.754 -7.001 -3.013 1.00 67.94 91 LYS A C 1
ATOM 681 O O . LYS A 1 91 ? -8.620 -5.779 -2.970 1.00 67.94 91 LYS A O 1
ATOM 686 N N . TRP A 1 92 ? -8.963 -7.688 -4.130 1.00 61.44 92 TRP A N 1
ATOM 687 C CA . TRP A 1 92 ? -9.133 -7.048 -5.422 1.00 61.44 92 TRP A CA 1
ATOM 688 C C . TRP A 1 92 ? -10.483 -6.334 -5.458 1.00 61.44 92 TRP A C 1
ATOM 690 O O . TRP A 1 92 ? -11.534 -6.968 -5.308 1.00 61.44 92 TRP A O 1
ATOM 700 N N . LEU A 1 93 ? -10.455 -5.014 -5.620 1.00 56.84 93 LEU A N 1
ATOM 701 C CA . LEU A 1 93 ? -11.667 -4.239 -5.846 1.00 56.84 93 LEU A CA 1
ATOM 702 C C . LEU A 1 93 ? -12.069 -4.432 -7.312 1.00 56.84 93 LEU A C 1
ATOM 704 O O . LEU A 1 93 ? -11.441 -3.869 -8.205 1.00 56.84 93 LEU A O 1
ATOM 708 N N . LYS A 1 94 ? -13.101 -5.250 -7.564 1.00 45.16 94 LYS A N 1
ATOM 709 C CA . LYS A 1 94 ? -13.811 -5.203 -8.848 1.00 45.16 94 LYS A CA 1
ATOM 710 C C . LYS A 1 94 ? -14.524 -3.854 -8.904 1.00 45.16 94 LYS A C 1
ATOM 712 O O . LYS A 1 94 ? -15.470 -3.661 -8.143 1.00 45.16 94 LYS A O 1
ATOM 717 N N . ALA A 1 95 ? -14.011 -2.938 -9.721 1.00 43.06 95 ALA A N 1
ATOM 718 C CA . ALA A 1 95 ? -14.768 -1.766 -10.149 1.00 43.06 95 ALA A CA 1
ATOM 719 C C . ALA A 1 95 ? -15.980 -2.202 -10.983 1.00 43.06 95 ALA A C 1
ATOM 721 O O . ALA A 1 95 ? -15.859 -3.230 -11.696 1.00 43.06 95 ALA A O 1
#

Secondary structure (DSSP, 8-state):
-EEEEEEESS-STTSPPPS-SSS-SEEEEEEEETTEEEEEEEEE-TTTT-SSSHHHHHHHHHHHTT--EEEESS--TTTHHHHHHTT-EEEE---

Radius of gyration: 12.2 Å; chains: 1; bounding box: 29×28×27 Å

Foldseek 3Di:
DAKEKAQFAVEDDPGDGDQDLQLRQWIWIFDDDPNDTPDIDIGGRPRNVPPPPSLLVSLLVCLVVVHQEYEHQDDSPSNVVSCVVSNHDYDHDDD

=== Feature glossary ===
The features interleaved in this record are:

— What the protein is —

Sequence gives the chain of amino acids in standard one-letter code (A=alanine, C=cysteine, …, Y=tyrosine), read N→C. It is the only feature that is directly encoded by the gene; all structural features are derived from the folded form of this sequence.

Database cross-references. InterPro integrates a do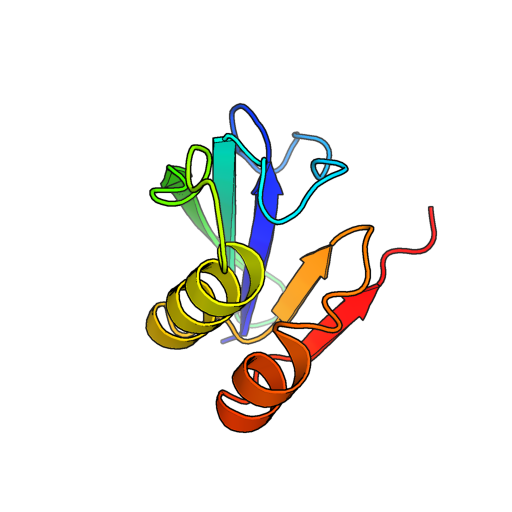zen domain/family signature databases into unified entries with residue-range hits. GO terms attach function/process/location labels with evidence codes. CATH codes position the fold in a four-level structural taxonomy. Organism is the NCBI-taxonomy species name.

— Where its atoms are —

Atomic coordinates in PDBx/mmCIF format — the same representation the Protein Data Bank distributes. Each line of the _atom_site loop places one backbone atom in Cartesian space (units: ångströms, origin: arbitrary).

The six renders are orthographic views along the three Cartesian axes in both directions. Representation (cartoon, sticks, or surface) and color scheme (sequence-rainbow or by-chain) vary across proteins so the training set covers all the common visualization conventions.

— Local backbone conformation —

Eight-state secondary structure (DSSP): H is the canonical α-helix, G the tighter 3₁₀-helix, I the wider π-helix; E/B are β-structure, T and S are turns and bends, and '-' is everything else. DSSP derives these from the pattern of main-chain N–H···O=C hydrogen bonds, not from the sequence.

P-SEA three-state annotation labels each residue as helix, strand, or coil based purely on the geometry of the Cα trace. It serves as a fallback when the full backbone (and thus DSSP) is unavailable.

The φ/ψ torsion pair specifies the backbone conformation at each residue. φ rotates about the N–Cα bond, ψ about the Cα–C bond. Steric clashes forbid most of the (φ, ψ) plane — the allowed regions (α-helix basin, β-sheet basin, left-handed helix) are the Ramachandran-allowed regions.

— Global shape and packing —

The geometric summary reports three shape descriptors. Rg (radius of gyration) measures how spread out the Cα atoms are about their centre of mass; compact globular proteins have small Rg, elongated or unfolded ones large. Cα contacts (<8 Å, |i−j|>4) count long-range residue pairs in spatial proximity — high for tightly packed folds, near zero for rods or random coil. The bounding-box extents give the protein's footprint along x, y, z in Å.

Solvent-accessible surface area (SASA) is the area in Å² traced out by the centre of a 1.4 Å probe sphere (a water molecule) rolled over the protein's van der Waals surface (Shrake–Rupley / Lee–Richards construction). Buried residues have near-zero SASA; fully exposed residues can exceed 200 Å². The total SASA scales roughly with the number of surface residues.

The contact map is a binary N×N matrix image: pixel (i, j) is dark where Cα_i and Cα_j are within 8 Å and |i−j|>4. Because the |i−j|>4 filter removes local helical contacts, off-diagonal stripes parallel to the main diagonal indicate parallel β-sheets; stripes perpendicular to it indicate antiparallel β-sheets. The Ramachandran plot scatters every residue's (φ, ψ) pair against the sterically allowed regions. The PAE heatmap renders the predicted-aligned-error matrix.

— Structural neighborhood —

3Di is Foldseek's structural alphabet. Each residue is assigned one of twenty discrete states based on how its Cα sits relative to its spatial (not sequential) neighbors. Aligning 3Di strings finds structural homologs roughly as well as full 3D superposition, but orders of magnitude faster.

Nearest PDB neighbors are the top structural matches found by Foldseek when searching this structure against the entire Protein Data Bank. Each hit reports a TM-score (0 to 1; >0.5 almost always implies the same fold) and an E-value. These are *structural* homologs — they may share no detectable sequence similarity.

— Confidence and disorder —

For AlphaFold models, the B-factor field carries pLDDT — the model's own estimate of local accuracy on a 0–100 scale. Regions with pLDDT<50 should be treated as essentially unmodeled; they often correspond to intrinsically disordered segments.

Crystallographic B-factors measure how much each atom's electron density is smeared out, in Å². They rise in mobile loops and surface residues and fall in the buried interior. In AlphaFold models this column is repurposed to hold pLDDT instead.

Predicted aligned error is AlphaFold's pairwise confidence. Unlike pLDDT (per-residue), PAE is per-residue-pair and captures whether two parts of the structure are correctly placed relative to each other. Units are ångströms of expected positional error.